Protein AF-A0A920FTU0-F1 (afdb_monomer_lite)

Structure (mmCIF, N/CA/C/O backbone):
data_AF-A0A920FTU0-F1
#
_entry.id   AF-A0A920FTU0-F1
#
loop_
_atom_site.group_PDB
_atom_site.id
_atom_site.type_symbol
_atom_site.label_atom_id
_atom_site.label_alt_id
_atom_site.label_comp_id
_atom_site.label_asym_id
_atom_site.label_entity_id
_atom_site.label_seq_id
_atom_site.pdbx_PDB_ins_code
_atom_site.Cartn_x
_atom_site.Cartn_y
_atom_site.Cartn_z
_atom_site.occupancy
_atom_site.B_iso_or_equiv
_atom_site.auth_seq_id
_atom_site.auth_comp_id
_atom_site.auth_asym_id
_atom_site.auth_atom_id
_atom_site.pdbx_PDB_model_num
ATOM 1 N N . MET A 1 1 ? -35.320 -1.377 -19.661 1.00 37.19 1 MET A N 1
ATOM 2 C CA . MET A 1 1 ? -34.404 -2.062 -18.727 1.00 37.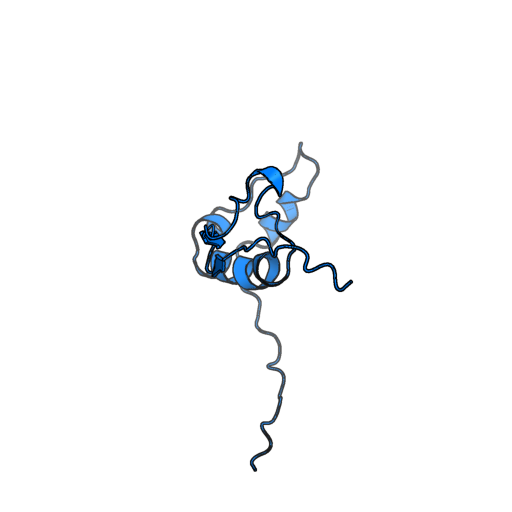19 1 MET A CA 1
ATOM 3 C C . MET A 1 1 ? -33.340 -2.707 -19.589 1.00 37.19 1 MET A C 1
ATOM 5 O O . MET A 1 1 ? -33.547 -3.789 -20.122 1.00 37.19 1 MET A O 1
ATOM 9 N N . GLU A 1 2 ? -32.307 -1.932 -19.890 1.00 34.22 2 GLU A N 1
ATOM 10 C CA . GLU A 1 2 ? -31.232 -2.330 -20.793 1.00 34.22 2 GLU A CA 1
ATOM 11 C C . GLU A 1 2 ? -30.329 -3.299 -20.029 1.00 34.22 2 GLU A C 1
ATOM 13 O O . GLU A 1 2 ? -29.897 -3.004 -18.913 1.00 34.22 2 GLU A O 1
ATOM 18 N N . LYS A 1 3 ? -30.154 -4.509 -20.564 1.00 35.97 3 LYS A N 1
ATOM 19 C CA . LYS A 1 3 ? -29.243 -5.492 -19.984 1.00 35.97 3 LYS A CA 1
ATOM 20 C C . LYS A 1 3 ? -27.836 -4.937 -20.160 1.00 35.97 3 LYS A C 1
ATOM 22 O O . L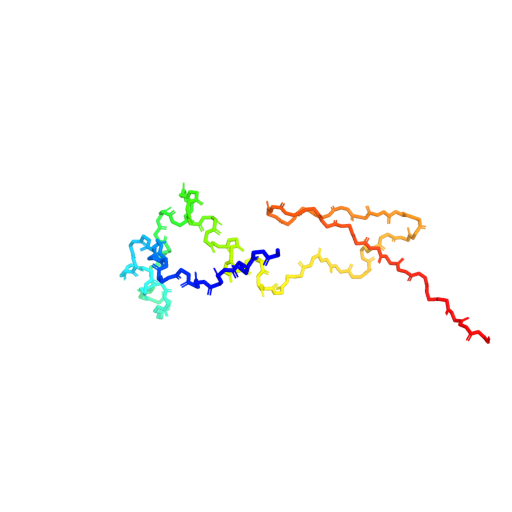YS A 1 3 ? -27.348 -4.868 -21.278 1.00 35.97 3 LYS A O 1
ATOM 27 N N . VAL A 1 4 ? -27.217 -4.528 -19.057 1.00 41.81 4 VAL A N 1
ATOM 28 C CA . VAL A 1 4 ? -25.790 -4.218 -19.028 1.00 41.81 4 VAL A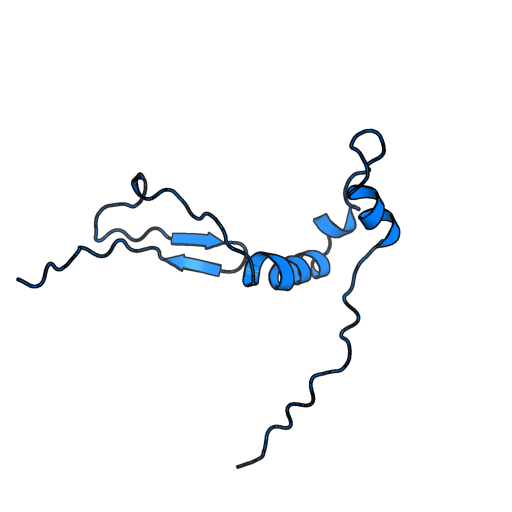 CA 1
ATOM 29 C C . VAL A 1 4 ? -25.062 -5.525 -19.309 1.00 41.81 4 VAL A C 1
ATOM 31 O O . VAL A 1 4 ? -25.030 -6.425 -18.467 1.00 41.81 4 VAL A O 1
ATOM 34 N N . ASP A 1 5 ? -24.555 -5.644 -20.530 1.00 37.88 5 ASP A N 1
ATOM 35 C CA . ASP A 1 5 ? -23.683 -6.728 -20.943 1.00 37.88 5 ASP A CA 1
ATOM 36 C C . ASP A 1 5 ? -22.413 -6.678 -20.087 1.00 37.88 5 ASP A C 1
ATOM 38 O O . ASP A 1 5 ? -21.542 -5.828 -20.262 1.00 37.88 5 ASP A O 1
ATOM 42 N N . LEU A 1 6 ? -22.308 -7.610 -19.134 1.00 46.62 6 LEU A N 1
ATOM 43 C CA . LEU A 1 6 ? -21.066 -7.932 -18.433 1.00 46.62 6 LEU A CA 1
ATOM 44 C C . LEU A 1 6 ? -20.145 -8.703 -19.394 1.00 46.62 6 LEU A C 1
ATOM 46 O O . LEU A 1 6 ? -19.780 -9.859 -19.161 1.00 46.62 6 LEU A O 1
ATOM 50 N N . GLN A 1 7 ? -19.753 -8.068 -20.496 1.00 40.16 7 GLN A N 1
ATOM 51 C CA . GLN A 1 7 ? -18.554 -8.485 -21.203 1.00 40.16 7 GLN A CA 1
ATOM 52 C C . GLN A 1 7 ? -17.373 -8.116 -20.306 1.00 40.16 7 GLN A C 1
ATOM 54 O O . GLN A 1 7 ? -16.883 -6.992 -20.315 1.00 40.16 7 GLN A O 1
ATOM 59 N N . ARG A 1 8 ? -16.980 -9.080 -19.461 1.00 47.66 8 ARG A N 1
ATOM 60 C CA . ARG A 1 8 ? -15.688 -9.121 -18.770 1.00 47.66 8 ARG A CA 1
ATOM 61 C C . ARG A 1 8 ? -14.625 -8.703 -19.778 1.00 47.66 8 ARG A C 1
ATOM 63 O O . ARG A 1 8 ? -14.378 -9.446 -20.729 1.00 47.66 8 ARG A O 1
ATOM 70 N N . SER A 1 9 ? -14.061 -7.513 -19.585 1.00 38.81 9 SER A N 1
ATOM 71 C CA . SER A 1 9 ? -12.964 -7.021 -20.401 1.00 38.81 9 SER A CA 1
ATOM 72 C C . SER A 1 9 ? -11.835 -8.041 -20.333 1.00 38.81 9 SER A C 1
ATOM 74 O O . SER A 1 9 ? -11.312 -8.413 -19.283 1.00 38.81 9 SER A O 1
ATOM 76 N N . THR A 1 10 ? -11.566 -8.581 -21.506 1.00 36.81 10 THR A N 1
ATOM 77 C CA . THR A 1 10 ? -10.434 -9.411 -21.865 1.00 36.81 10 THR A CA 1
ATOM 78 C C . THR A 1 10 ? -9.143 -8.746 -21.403 1.00 36.81 10 THR A C 1
ATOM 80 O O . THR A 1 10 ? -8.883 -7.632 -21.837 1.00 36.81 10 THR A O 1
ATOM 83 N N . HIS A 1 11 ? -8.373 -9.438 -20.556 1.00 43.62 11 HIS A N 1
ATOM 84 C CA . HIS A 1 11 ? -6.958 -9.179 -20.269 1.00 43.62 11 HIS A CA 1
ATOM 85 C C . HIS A 1 11 ? -6.568 -7.693 -20.251 1.00 43.62 11 HIS A C 1
ATOM 87 O O . HIS A 1 11 ? -6.045 -7.176 -21.234 1.00 43.62 11 HIS A O 1
ATOM 93 N N . GLU A 1 12 ? -6.755 -7.017 -19.115 1.00 48.34 12 GLU A N 1
ATOM 94 C CA . GLU A 1 12 ? -5.868 -5.889 -18.845 1.00 48.34 12 GLU A CA 1
ATOM 95 C C . GLU A 1 12 ? -4.455 -6.465 -18.750 1.00 48.34 12 GLU A C 1
ATOM 97 O O . GLU A 1 12 ? -4.167 -7.286 -17.872 1.00 48.34 12 GLU A O 1
ATOM 102 N N . ASP A 1 13 ? -3.602 -6.120 -19.713 1.00 54.84 13 ASP A N 1
ATOM 103 C CA . ASP A 1 13 ? -2.168 -6.347 -19.622 1.00 54.84 13 ASP A CA 1
ATOM 104 C C . ASP A 1 13 ? -1.685 -5.636 -18.357 1.00 54.84 13 ASP A C 1
ATOM 106 O O . ASP A 1 13 ? -1.421 -4.435 -18.364 1.00 54.84 13 ASP A O 1
ATOM 110 N N . LEU A 1 14 ? -1.636 -6.372 -17.244 1.00 64.44 14 LEU A N 1
ATOM 111 C CA . LEU A 1 14 ? -1.132 -5.876 -15.972 1.00 64.44 14 LEU A CA 1
ATOM 112 C C . LEU A 1 14 ? 0.246 -5.269 -16.235 1.00 64.44 14 LEU A C 1
ATOM 114 O O . LEU A 1 14 ? 1.193 -5.971 -16.607 1.00 64.44 14 LEU A O 1
ATOM 118 N N . PHE A 1 15 ? 0.342 -3.952 -16.076 1.00 75.38 15 PHE A N 1
ATOM 119 C CA . PHE A 1 15 ? 1.586 -3.226 -16.240 1.00 75.38 15 PHE A CA 1
ATOM 120 C C . PHE A 1 15 ? 2.562 -3.670 -15.146 1.00 75.38 15 PHE A C 1
ATOM 122 O O . PHE A 1 15 ? 2.450 -3.281 -13.987 1.00 75.38 15 PHE A O 1
ATOM 129 N N . ILE A 1 16 ? 3.515 -4.528 -15.515 1.00 82.75 16 ILE A N 1
ATOM 130 C CA . ILE A 1 16 ? 4.523 -5.080 -14.603 1.00 82.75 16 ILE A CA 1
ATOM 131 C C . ILE A 1 16 ? 5.903 -4.649 -15.114 1.00 8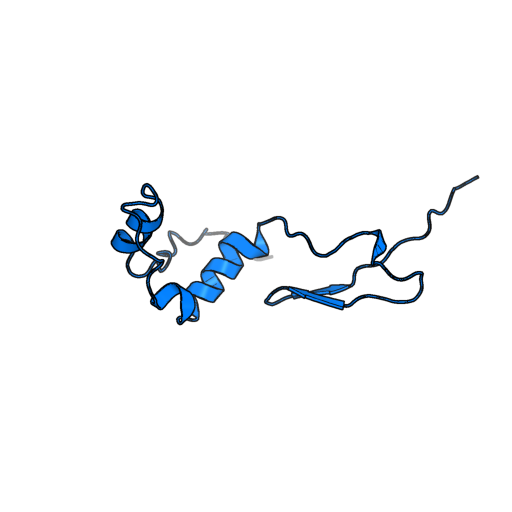2.75 16 ILE A C 1
ATOM 133 O O . ILE A 1 16 ? 6.507 -5.338 -15.949 1.00 82.75 16 ILE A O 1
ATOM 137 N N . PRO A 1 17 ? 6.427 -3.496 -14.659 1.00 87.75 17 PRO A N 1
ATOM 138 C CA . PRO A 1 17 ? 7.703 -2.992 -15.143 1.00 87.75 17 PRO A CA 1
ATOM 139 C C . PRO A 1 17 ? 8.838 -3.934 -14.733 1.00 87.75 17 PRO A C 1
ATOM 141 O O . PRO A 1 17 ? 8.884 -4.435 -13.614 1.00 87.75 17 PRO A O 1
ATOM 144 N N . LYS A 1 18 ? 9.797 -4.186 -15.630 1.00 89.25 18 LYS A N 1
ATOM 145 C CA . LYS A 1 18 ? 11.002 -4.989 -15.330 1.00 89.25 18 LYS A CA 1
ATOM 146 C C . LYS A 1 18 ? 10.716 -6.348 -14.662 1.00 89.25 18 LYS A C 1
ATOM 148 O O . LYS A 1 18 ? 11.455 -6.769 -13.774 1.00 89.25 18 LYS A O 1
ATOM 153 N N . ARG A 1 19 ? 9.683 -7.065 -15.120 1.00 88.50 19 ARG A N 1
ATOM 154 C CA . ARG A 1 19 ? 9.270 -8.376 -14.581 1.00 88.50 19 ARG A CA 1
ATOM 155 C C . ARG A 1 19 ? 10.430 -9.352 -14.322 1.00 88.50 19 ARG A C 1
ATOM 157 O O . ARG A 1 19 ? 10.510 -9.921 -13.244 1.00 88.50 19 ARG A O 1
ATOM 164 N N . HIS A 1 20 ? 11.355 -9.485 -15.274 1.00 88.69 20 HIS A N 1
ATOM 165 C CA . HIS A 1 20 ? 12.519 -10.374 -15.143 1.00 88.69 20 HIS A CA 1
ATOM 166 C C . HIS A 1 20 ? 13.407 -10.044 -13.929 1.00 88.69 20 HIS A C 1
ATOM 168 O O . HIS A 1 20 ? 14.003 -10.936 -13.336 1.00 88.69 20 HIS A O 1
ATOM 174 N N . GLN A 1 21 ? 13.506 -8.766 -13.545 1.00 91.69 21 GLN A N 1
ATOM 175 C CA . GLN A 1 21 ? 14.274 -8.344 -12.369 1.00 91.69 21 GLN A CA 1
ATOM 176 C C . GLN A 1 21 ? 13.501 -8.638 -11.085 1.00 91.69 21 GLN A C 1
ATOM 178 O O . GLN A 1 21 ? 14.105 -9.042 -10.097 1.00 91.69 21 GLN A O 1
ATOM 183 N N . LEU A 1 22 ? 12.172 -8.481 -11.119 1.00 90.56 22 LEU A N 1
ATOM 184 C CA . LEU A 1 22 ? 11.295 -8.770 -9.986 1.00 90.56 22 LEU A CA 1
ATOM 185 C C . LEU A 1 22 ? 11.320 -10.259 -9.606 1.00 90.56 22 LEU A C 1
ATOM 187 O O . LEU A 1 22 ? 11.360 -10.591 -8.425 1.00 90.56 22 LEU A O 1
ATOM 191 N N . GLU A 1 23 ? 11.354 -11.15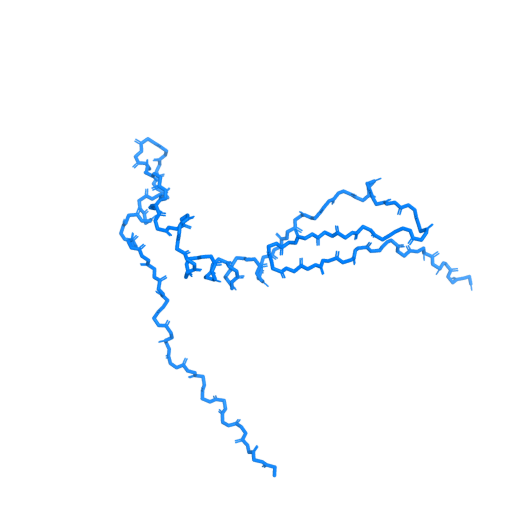8 -10.592 1.00 90.94 23 GLU A N 1
ATOM 192 C CA . GLU A 1 23 ? 11.464 -12.608 -10.361 1.00 90.94 23 GLU A CA 1
ATOM 193 C C . GLU A 1 23 ? 12.756 -12.974 -9.602 1.00 90.94 23 GLU A C 1
ATOM 195 O O . GLU A 1 23 ? 12.768 -13.889 -8.779 1.00 90.94 23 GLU A O 1
ATOM 200 N N . GLY A 1 24 ? 13.831 -12.201 -9.793 1.00 92.19 24 GLY A N 1
ATOM 201 C CA . GLY A 1 24 ? 15.082 -12.360 -9.052 1.00 92.19 24 GLY A CA 1
ATOM 202 C C . GLY A 1 24 ? 15.012 -11.938 -7.578 1.00 92.19 24 GLY A C 1
ATOM 203 O O . GLY A 1 24 ? 15.871 -12.340 -6.791 1.00 92.19 24 GLY A O 1
ATOM 204 N N . CYS A 1 25 ? 14.002 -11.165 -7.168 1.00 92.44 25 CYS A N 1
ATOM 205 C CA . CYS A 1 25 ? 13.850 -10.707 -5.781 1.00 92.44 25 CYS A CA 1
ATOM 206 C C . CYS A 1 25 ? 13.455 -11.837 -4.821 1.00 92.44 25 CYS A C 1
ATOM 208 O O . CYS A 1 25 ? 13.687 -11.727 -3.619 1.00 92.44 25 CYS A O 1
ATOM 210 N N . THR A 1 26 ? 12.875 -12.925 -5.335 1.00 93.19 26 THR A N 1
ATOM 211 C CA . THR A 1 26 ? 12.457 -14.087 -4.533 1.00 93.19 26 THR A CA 1
ATOM 212 C C . THR A 1 26 ? 13.524 -15.178 -4.419 1.00 93.19 26 THR A C 1
ATOM 214 O O . THR A 1 26 ? 13.275 -16.224 -3.821 1.00 93.19 26 THR A O 1
ATOM 217 N N . ASN A 1 27 ? 14.712 -14.956 -4.988 1.00 95.12 27 ASN A N 1
ATOM 218 C CA . ASN A 1 27 ? 15.844 -15.873 -4.871 1.00 95.12 27 ASN A CA 1
ATOM 219 C C . ASN A 1 27 ? 16.349 -15.981 -3.416 1.00 95.12 27 ASN A C 1
ATOM 221 O O . ASN A 1 27 ? 16.012 -15.149 -2.570 1.00 95.12 27 ASN A O 1
ATOM 225 N N . PRO A 1 28 ? 17.197 -16.978 -3.093 1.00 96.31 28 PRO A N 1
ATOM 226 C CA . PRO A 1 28 ? 17.872 -17.032 -1.799 1.00 96.31 28 PRO A CA 1
ATOM 227 C C . PRO A 1 28 ? 18.604 -15.722 -1.490 1.00 96.31 28 PRO A C 1
ATOM 229 O O . PRO A 1 28 ? 19.179 -15.113 -2.389 1.00 96.31 28 PRO A O 1
ATOM 232 N N . ILE A 1 29 ? 18.651 -15.321 -0.216 1.00 93.56 29 ILE A N 1
ATOM 233 C CA . ILE A 1 29 ? 19.131 -13.989 0.204 1.00 93.56 29 ILE A CA 1
ATOM 234 C C . ILE A 1 29 ? 20.534 -13.619 -0.314 1.00 93.56 29 ILE A C 1
ATOM 236 O O . ILE A 1 29 ? 20.814 -12.451 -0.542 1.00 93.56 29 ILE A O 1
ATOM 240 N N . HIS A 1 30 ? 21.406 -14.606 -0.553 1.00 95.75 30 HIS A N 1
ATOM 241 C CA . HIS A 1 30 ? 22.758 -14.401 -1.094 1.00 95.75 30 HIS A CA 1
ATOM 242 C C . HIS A 1 30 ? 22.798 -14.067 -2.597 1.00 95.75 30 HIS A C 1
ATOM 244 O O . HIS A 1 30 ? 23.843 -13.666 -3.101 1.00 95.75 30 HIS A O 1
ATOM 250 N N . GLN A 1 31 ? 21.694 -14.282 -3.313 1.00 94.38 31 GLN A N 1
ATOM 251 C CA . GLN A 1 31 ? 21.544 -14.089 -4.761 1.00 94.38 31 GLN A CA 1
ATOM 252 C C . GLN A 1 31 ? 20.389 -13.142 -5.108 1.00 94.38 31 GLN A C 1
ATOM 254 O O . GLN A 1 31 ? 20.253 -12.734 -6.258 1.00 94.38 31 GLN A O 1
ATOM 259 N N . ALA A 1 32 ? 19.530 -12.828 -4.137 1.00 94.44 32 ALA A N 1
ATOM 260 C CA . ALA A 1 32 ? 18.426 -11.909 -4.325 1.00 94.44 32 ALA A CA 1
ATOM 261 C C . ALA A 1 32 ? 18.936 -10.487 -4.572 1.00 94.44 32 ALA A C 1
ATOM 263 O O . ALA A 1 32 ? 19.903 -10.024 -3.962 1.00 94.44 32 ALA A O 1
ATOM 264 N N . HIS A 1 33 ? 18.227 -9.777 -5.440 1.00 89.81 33 HIS A N 1
ATOM 265 C CA . HIS A 1 33 ? 18.408 -8.348 -5.654 1.00 89.81 33 HIS A CA 1
ATOM 266 C C . HIS A 1 33 ? 17.199 -7.580 -5.121 1.00 89.81 33 HIS A C 1
ATOM 268 O O . HIS A 1 33 ? 16.110 -8.133 -4.962 1.00 89.81 33 HIS A O 1
ATOM 274 N N . GLY A 1 34 ? 17.398 -6.292 -4.835 1.00 91.44 34 GLY A N 1
ATOM 275 C CA . GLY A 1 34 ? 16.308 -5.408 -4.433 1.00 91.44 34 GLY A CA 1
ATOM 276 C C . GLY A 1 34 ? 15.249 -5.263 -5.527 1.00 91.44 34 GLY A C 1
ATOM 277 O O . GLY A 1 34 ? 15.521 -5.488 -6.708 1.00 91.44 34 GLY A O 1
ATOM 278 N N . ILE A 1 35 ? 14.046 -4.860 -5.120 1.00 94.50 35 ILE A N 1
ATOM 279 C CA . ILE A 1 35 ? 12.951 -4.568 -6.048 1.00 94.50 35 ILE A CA 1
ATOM 280 C C . ILE A 1 35 ? 13.380 -3.419 -6.983 1.00 94.50 35 ILE A C 1
ATOM 282 O O . ILE A 1 35 ? 14.020 -2.467 -6.522 1.00 94.50 35 ILE A O 1
ATOM 286 N N . PRO A 1 36 ? 13.051 -3.471 -8.288 1.00 94.12 36 PRO A N 1
ATOM 287 C CA . PRO A 1 36 ? 13.393 -2.398 -9.215 1.00 94.12 36 PRO A CA 1
ATOM 288 C C . PRO A 1 36 ? 12.822 -1.035 -8.796 1.00 94.12 36 PRO A C 1
ATOM 290 O O . PRO A 1 36 ? 11.711 -0.940 -8.279 1.00 94.12 36 PRO A O 1
ATOM 293 N N . ASN A 1 37 ? 13.564 0.040 -9.076 1.00 93.75 37 ASN A N 1
ATOM 294 C CA . ASN A 1 37 ? 13.232 1.400 -8.629 1.00 93.75 37 ASN A CA 1
ATOM 295 C C . ASN A 1 37 ? 11.838 1.893 -9.073 1.00 93.75 37 ASN A C 1
ATOM 297 O O . ASN A 1 37 ? 11.211 2.724 -8.416 1.00 93.75 37 ASN A O 1
ATOM 301 N N . GLU A 1 38 ? 11.341 1.390 -10.197 1.00 92.75 38 GLU A N 1
ATOM 302 C CA . GLU A 1 38 ? 10.031 1.721 -10.750 1.00 92.75 38 GLU A CA 1
ATOM 303 C C . GLU A 1 38 ? 8.884 1.380 -9.791 1.00 92.75 38 GLU A C 1
ATOM 305 O O . GLU A 1 38 ? 7.913 2.128 -9.726 1.00 92.75 38 GLU A O 1
ATOM 310 N N . TYR A 1 39 ? 9.013 0.317 -8.994 1.00 92.69 39 TYR A N 1
ATOM 311 C CA . TYR A 1 39 ? 7.988 -0.070 -8.019 1.00 92.69 39 TYR A CA 1
ATOM 312 C C . TYR A 1 39 ? 7.888 0.904 -6.839 1.00 92.69 39 TYR A C 1
ATOM 314 O O . TYR A 1 39 ? 6.858 0.953 -6.183 1.00 92.69 39 TYR A O 1
ATOM 322 N N . TYR A 1 40 ? 8.916 1.724 -6.600 1.00 92.12 40 TYR A N 1
ATOM 323 C CA . TYR A 1 40 ? 8.903 2.746 -5.548 1.00 92.12 40 TYR A CA 1
ATOM 324 C C . TYR A 1 40 ? 8.496 4.137 -6.045 1.00 92.12 40 TYR A C 1
ATOM 326 O O . TYR A 1 40 ? 8.218 5.018 -5.235 1.00 92.12 40 TYR A O 1
ATOM 334 N N . THR A 1 41 ? 8.533 4.378 -7.360 1.00 92.88 41 THR A N 1
ATOM 335 C CA . THR A 1 41 ? 8.484 5.742 -7.922 1.00 92.88 41 THR A CA 1
ATOM 336 C C . THR A 1 41 ? 7.395 5.967 -8.962 1.00 92.88 41 THR A C 1
ATOM 338 O O . THR A 1 41 ? 7.164 7.117 -9.340 1.00 92.88 41 THR A O 1
ATOM 341 N N . ARG A 1 42 ? 6.756 4.910 -9.472 1.00 93.12 42 ARG A N 1
ATOM 342 C CA . ARG A 1 42 ? 5.717 5.010 -10.504 1.00 93.12 42 ARG A CA 1
ATOM 343 C C . ARG A 1 42 ? 4.333 4.873 -9.891 1.00 93.12 42 ARG A C 1
ATOM 345 O O . ARG A 1 42 ? 4.098 3.985 -9.076 1.00 93.12 42 ARG A O 1
ATOM 352 N N . SER A 1 43 ? 3.434 5.770 -10.282 1.00 91.00 43 SER A N 1
ATOM 353 C CA . SER A 1 43 ? 2.060 5.815 -9.775 1.00 91.00 43 SER A CA 1
ATOM 354 C C . SER A 1 43 ? 1.276 4.568 -10.174 1.00 91.00 43 SER A C 1
ATOM 356 O O . SER A 1 43 ? 0.517 4.044 -9.371 1.00 91.00 43 SER A O 1
ATOM 358 N N . GLU A 1 44 ? 1.549 4.027 -11.356 1.00 91.56 44 GLU A N 1
ATOM 359 C CA . GLU A 1 44 ? 0.953 2.799 -11.880 1.00 91.56 44 GLU A CA 1
ATOM 360 C C . GLU A 1 44 ? 1.265 1.592 -10.977 1.00 91.56 44 GLU A C 1
ATOM 362 O O . GLU A 1 44 ? 0.414 0.736 -10.743 1.00 91.56 44 GLU A O 1
ATOM 367 N N . CYS A 1 45 ? 2.474 1.544 -10.403 1.00 90.69 45 CYS A N 1
ATOM 368 C CA . CYS A 1 45 ? 2.848 0.508 -9.440 1.00 90.69 45 CYS A CA 1
ATOM 369 C C . CYS A 1 45 ? 2.078 0.659 -8.123 1.00 90.69 45 CYS A C 1
ATOM 371 O O . CYS A 1 45 ? 1.619 -0.336 -7.569 1.00 90.69 45 CYS A O 1
ATOM 373 N N . PHE A 1 46 ? 1.905 1.894 -7.644 1.00 89.19 46 PHE A N 1
ATOM 374 C CA . PHE A 1 46 ? 1.124 2.185 -6.441 1.00 89.19 46 PHE A CA 1
ATOM 375 C C . PHE A 1 46 ? -0.357 1.813 -6.614 1.00 89.19 46 PHE A C 1
ATOM 377 O O . PHE A 1 46 ? -0.958 1.215 -5.721 1.00 89.19 46 PHE A O 1
ATOM 384 N N . GLU A 1 47 ? -0.944 2.121 -7.771 1.00 88.94 47 GLU A N 1
ATOM 385 C CA . GLU A 1 47 ? -2.322 1.747 -8.109 1.00 88.94 47 GLU A CA 1
ATOM 386 C C . GLU A 1 47 ? -2.485 0.222 -8.152 1.00 88.94 47 GLU A C 1
ATOM 388 O O . GLU A 1 47 ? -3.382 -0.323 -7.501 1.00 88.94 47 GLU A O 1
ATOM 393 N N . MET A 1 48 ? -1.556 -0.479 -8.808 1.00 88.81 48 MET A N 1
ATOM 394 C CA . MET A 1 48 ? -1.528 -1.941 -8.843 1.00 88.81 48 MET A CA 1
ATOM 395 C C . MET A 1 48 ? -1.435 -2.554 -7.433 1.00 88.81 48 MET A C 1
ATOM 397 O O . MET A 1 48 ? -2.177 -3.497 -7.135 1.00 88.81 48 MET A O 1
ATOM 401 N N . GLU A 1 49 ? -0.558 -2.043 -6.558 1.00 87.81 49 GLU A N 1
ATOM 402 C CA . GLU A 1 49 ? -0.472 -2.483 -5.157 1.00 87.81 49 GLU A CA 1
ATOM 403 C C . GLU A 1 49 ? -1.789 -2.233 -4.412 1.00 87.81 49 GLU A C 1
ATOM 405 O O . GLU A 1 49 ? -2.264 -3.103 -3.673 1.00 87.81 49 GLU A O 1
ATOM 410 N N . GLY A 1 50 ? -2.412 -1.076 -4.644 1.00 86.62 50 GLY A N 1
ATOM 411 C CA . GLY A 1 50 ? -3.742 -0.744 -4.144 1.00 86.62 50 GLY A CA 1
ATOM 412 C C . GLY A 1 50 ? -4.765 -1.827 -4.482 1.00 86.62 50 GLY A C 1
ATOM 413 O O . GLY A 1 50 ? -5.407 -2.385 -3.592 1.00 86.62 50 GLY A O 1
ATOM 414 N N . GLU A 1 51 ? -4.882 -2.178 -5.759 1.00 86.38 51 GLU A N 1
ATOM 415 C CA . GLU A 1 51 ? -5.875 -3.138 -6.250 1.00 86.38 51 GLU A CA 1
ATOM 416 C C . GLU A 1 51 ? -5.626 -4.588 -5.823 1.00 86.38 51 GLU A C 1
ATOM 418 O O . GLU A 1 51 ? -6.577 -5.339 -5.562 1.00 86.38 51 GLU A O 1
ATOM 423 N N . HIS A 1 52 ? -4.363 -5.009 -5.786 1.00 85.50 52 HIS A N 1
ATOM 424 C CA . HIS A 1 52 ? -4.006 -6.421 -5.637 1.00 85.50 52 HIS A CA 1
ATOM 425 C C . HIS A 1 52 ? -3.619 -6.798 -4.213 1.00 85.50 52 HIS A C 1
ATOM 427 O O . HIS A 1 52 ? -3.916 -7.917 -3.790 1.00 85.50 52 HIS A O 1
ATOM 433 N N . LEU A 1 53 ? -2.998 -5.881 -3.471 1.00 86.50 53 LEU A N 1
ATOM 434 C CA . LEU A 1 53 ? -2.533 -6.122 -2.111 1.00 86.50 53 LEU A CA 1
ATOM 435 C C . LEU A 1 53 ? -3.448 -5.437 -1.095 1.00 86.50 53 LEU A C 1
ATOM 437 O O . LEU A 1 53 ? -4.033 -6.109 -0.245 1.00 86.50 53 LEU A O 1
ATOM 441 N N . PHE A 1 54 ? -3.621 -4.120 -1.192 1.00 85.56 54 PHE A N 1
ATOM 442 C CA . PHE A 1 54 ? -4.270 -3.342 -0.132 1.00 85.56 54 PHE A CA 1
ATOM 443 C C . PHE A 1 54 ? -5.796 -3.467 -0.099 1.00 85.56 54 PHE A C 1
ATOM 445 O O . PHE A 1 54 ? -6.379 -3.548 0.980 1.00 85.56 54 PHE A O 1
ATOM 452 N N . ASN A 1 55 ? -6.449 -3.586 -1.253 1.00 84.19 55 ASN A N 1
ATOM 453 C CA . ASN A 1 55 ? -7.905 -3.739 -1.328 1.00 84.19 55 ASN A CA 1
ATOM 454 C C . ASN A 1 55 ? -8.388 -5.174 -1.054 1.00 84.19 55 ASN A C 1
ATOM 456 O O . ASN A 1 55 ? -9.574 -5.383 -0.798 1.00 84.19 55 ASN A O 1
ATOM 460 N N . LYS A 1 56 ? -7.496 -6.169 -1.131 1.00 85.94 56 LYS A N 1
ATOM 461 C CA . LYS A 1 56 ? -7.836 -7.601 -1.010 1.00 85.94 56 LYS A CA 1
ATOM 462 C C . LYS A 1 56 ? -7.215 -8.277 0.216 1.00 85.94 56 LYS A C 1
ATOM 464 O O . LYS A 1 56 ? -7.636 -9.373 0.582 1.00 85.94 56 LYS A O 1
ATOM 469 N N . GLY A 1 57 ? -6.211 -7.656 0.831 1.00 84.44 57 GLY A N 1
ATOM 470 C CA . GLY A 1 57 ? -5.477 -8.202 1.967 1.00 84.44 57 GLY A CA 1
ATOM 471 C C . GLY A 1 57 ? -6.111 -7.911 3.327 1.00 84.44 57 GLY A C 1
ATOM 472 O O . GLY A 1 57 ? -6.947 -7.023 3.489 1.00 84.44 57 GLY A O 1
ATOM 473 N N . TRP A 1 58 ? -5.657 -8.656 4.334 1.00 87.94 58 TRP A N 1
ATOM 474 C CA . TRP A 1 58 ? -5.924 -8.358 5.739 1.00 87.94 58 TRP A CA 1
ATOM 475 C C . TRP A 1 58 ? -4.801 -7.500 6.313 1.00 87.94 58 TRP A C 1
ATOM 477 O O . TRP A 1 58 ? -3.629 -7.860 6.208 1.00 87.94 58 TRP A O 1
ATOM 487 N N . PHE A 1 59 ? -5.165 -6.402 6.978 1.00 86.25 59 PHE A N 1
ATOM 488 C CA . PHE A 1 59 ? -4.210 -5.467 7.571 1.00 86.25 59 PHE A CA 1
ATOM 489 C C . PHE A 1 59 ? -4.456 -5.306 9.064 1.00 86.25 59 PHE A C 1
ATOM 491 O O . PHE A 1 59 ? -5.584 -5.095 9.515 1.00 86.25 59 PHE A O 1
ATOM 498 N N . ALA A 1 60 ? -3.378 -5.378 9.841 1.00 87.56 60 ALA A N 1
ATOM 499 C CA . ALA A 1 60 ? -3.413 -5.017 11.247 1.00 87.56 60 ALA A CA 1
ATOM 500 C C . ALA A 1 60 ? -3.487 -3.487 11.367 1.00 87.56 60 ALA A C 1
ATOM 502 O O . ALA A 1 60 ? -2.572 -2.784 10.950 1.00 87.56 60 ALA A O 1
ATOM 503 N N . VAL A 1 61 ? -4.579 -2.974 11.939 1.00 84.31 61 VAL A N 1
ATOM 504 C CA . VAL A 1 61 ? -4.822 -1.524 12.075 1.00 84.31 61 VAL A CA 1
ATOM 505 C C . VAL A 1 61 ? -4.450 -0.965 13.455 1.00 84.31 61 VAL A C 1
ATOM 507 O O . VAL A 1 61 ? -4.308 0.241 13.614 1.00 84.31 61 VAL A O 1
ATOM 510 N N . GLY A 1 62 ? -4.284 -1.822 14.464 1.00 83.75 62 GLY A N 1
ATOM 511 C CA . GLY A 1 62 ? -3.918 -1.427 15.826 1.00 83.75 62 GLY A CA 1
ATOM 512 C C . GLY A 1 62 ? -4.273 -2.496 16.858 1.00 83.75 62 GLY A C 1
ATOM 513 O O . GLY A 1 62 ? -4.879 -3.518 16.523 1.00 83.75 62 GLY A O 1
ATOM 514 N N . PHE A 1 63 ? -3.914 -2.266 18.123 1.00 84.31 63 PHE A N 1
ATOM 515 C CA . PHE A 1 63 ? -4.273 -3.164 19.221 1.00 84.31 63 PHE A CA 1
ATOM 516 C C . PHE A 1 63 ? -5.562 -2.722 19.914 1.00 84.31 63 PHE A C 1
ATOM 518 O O . PHE A 1 63 ? -5.813 -1.538 20.120 1.00 84.31 63 PHE A O 1
ATOM 525 N N . VAL A 1 64 ? -6.353 -3.694 20.377 1.00 81.88 64 VAL A N 1
ATOM 526 C CA . VAL A 1 64 ? -7.623 -3.438 21.083 1.00 81.88 64 VAL A CA 1
ATOM 527 C C . VAL A 1 64 ? -7.439 -2.586 22.343 1.00 81.88 64 VAL A C 1
ATOM 529 O O . VAL A 1 64 ? -8.304 -1.778 22.669 1.00 81.88 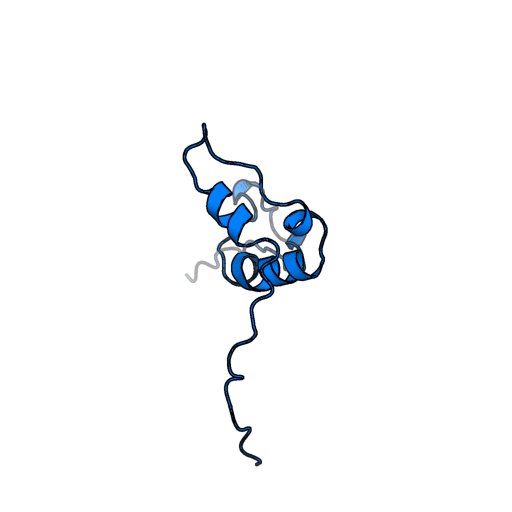64 VAL A O 1
ATOM 532 N N . LYS A 1 65 ? -6.314 -2.743 23.046 1.00 81.62 65 LYS A N 1
ATOM 533 C CA . LYS A 1 65 ? -5.997 -1.969 24.256 1.00 81.62 65 LYS A CA 1
ATOM 534 C C . LYS A 1 65 ? -5.792 -0.472 23.985 1.00 81.62 65 LYS A C 1
ATOM 536 O O . LYS A 1 65 ? -5.987 0.322 24.896 1.00 81.62 65 LYS A O 1
ATOM 541 N N . ASP A 1 66 ? -5.435 -0.114 22.751 1.00 82.44 66 ASP A N 1
ATOM 542 C CA . ASP A 1 66 ? -5.179 1.267 22.339 1.00 82.44 66 ASP A CA 1
ATOM 543 C C . ASP A 1 66 ? -6.462 1.947 21.827 1.00 82.44 66 ASP A C 1
ATOM 545 O O . ASP A 1 66 ? -6.464 3.150 21.563 1.00 82.44 66 ASP A O 1
ATOM 549 N N . LEU A 1 67 ? -7.578 1.205 21.702 1.00 80.50 67 LEU A N 1
ATOM 550 C CA . LEU A 1 67 ? -8.862 1.817 21.382 1.00 80.50 67 LEU A CA 1
ATOM 551 C C . LEU A 1 67 ? -9.350 2.655 22.570 1.00 80.50 67 LEU A C 1
ATOM 553 O O . LEU A 1 67 ? -9.571 2.109 23.659 1.00 80.50 67 LEU A O 1
ATOM 557 N N . PRO A 1 68 ? -9.599 3.958 22.365 1.00 78.31 68 PRO A N 1
ATOM 558 C CA . PRO A 1 68 ? -10.108 4.804 23.423 1.00 78.31 68 PRO A CA 1
ATOM 559 C C . PRO A 1 68 ? -11.517 4.359 23.831 1.00 78.31 68 PRO A C 1
ATOM 561 O O . PRO A 1 68 ? -12.268 3.752 23.058 1.00 78.31 68 PRO A O 1
ATOM 564 N N . GLN A 1 69 ? -11.885 4.658 25.076 1.00 73.56 69 GLN A N 1
ATOM 565 C CA . GLN A 1 69 ? -13.244 4.400 25.537 1.00 73.56 69 GLN A CA 1
ATOM 566 C C . GLN A 1 69 ? -14.234 5.298 24.773 1.00 73.56 69 GLN A C 1
ATOM 568 O O . GLN A 1 69 ? -13.886 6.428 24.408 1.00 73.56 69 GLN A O 1
ATOM 573 N N . PRO A 1 70 ? -15.467 4.821 24.513 1.00 70.31 70 PRO A N 1
ATOM 574 C CA . PRO A 1 70 ? -16.500 5.647 23.897 1.00 70.31 70 PRO A CA 1
ATOM 575 C C . PRO A 1 70 ? -16.642 6.996 24.626 1.00 70.31 70 PRO A C 1
ATOM 577 O O . PRO A 1 70 ? -16.563 7.013 25.855 1.00 70.31 70 PRO A O 1
ATOM 580 N N . PRO A 1 71 ? -16.866 8.117 23.910 1.00 62.34 71 PRO A N 1
ATOM 581 C CA . PRO A 1 71 ? -17.286 8.216 22.507 1.00 62.34 71 PRO A CA 1
ATOM 582 C C . PRO A 1 71 ? -16.153 8.464 21.490 1.00 62.34 71 PRO A C 1
ATOM 584 O O . PRO A 1 71 ? -16.447 8.770 20.334 1.00 62.34 71 PRO A O 1
ATOM 587 N N . VAL A 1 72 ? -14.877 8.380 21.880 1.00 68.94 72 VAL A N 1
ATOM 588 C CA . VAL A 1 72 ? -13.757 8.776 21.005 1.00 68.94 72 VAL A CA 1
ATOM 589 C C . VAL A 1 72 ? -13.588 7.794 19.841 1.00 68.94 72 VAL A C 1
ATOM 591 O O . VAL A 1 72 ? -13.609 6.578 20.023 1.00 68.94 72 VAL A O 1
ATOM 594 N N . LEU A 1 73 ? -13.422 8.339 18.633 1.00 74.00 73 LEU A N 1
ATOM 595 C CA . LEU A 1 73 ? -13.354 7.587 17.382 1.00 74.00 73 LEU A CA 1
ATOM 596 C C . LEU A 1 73 ? -11.965 7.738 16.749 1.00 74.00 73 LEU A C 1
ATOM 598 O O . LEU A 1 73 ? -11.715 8.769 16.116 1.00 74.00 73 LEU A O 1
ATOM 602 N N . PRO A 1 74 ? -11.054 6.762 16.898 1.00 75.62 74 PRO A N 1
ATOM 603 C CA . PRO A 1 74 ? -9.785 6.801 16.189 1.00 75.62 74 PRO A CA 1
ATOM 604 C C . PRO A 1 74 ? -10.030 6.779 14.675 1.00 75.62 74 PRO A C 1
ATOM 606 O O . PRO A 1 74 ? -10.793 5.955 14.161 1.00 75.62 74 PRO A O 1
ATOM 609 N N . LYS A 1 75 ? -9.376 7.711 13.975 1.00 76.00 75 LYS A N 1
ATOM 610 C CA . LYS A 1 75 ? -9.317 7.761 12.513 1.00 76.00 75 LYS A CA 1
ATOM 611 C C . LYS A 1 75 ? -7.980 7.184 12.079 1.00 76.00 75 LYS A C 1
ATOM 613 O O . LYS A 1 75 ? -6.939 7.687 12.491 1.00 76.00 75 LYS A O 1
ATOM 618 N N . ILE A 1 76 ? -8.021 6.148 11.259 1.00 79.12 76 ILE A N 1
ATOM 619 C CA . ILE A 1 76 ? -6.832 5.493 10.717 1.00 79.12 76 ILE A CA 1
ATOM 620 C C . ILE A 1 76 ? -6.818 5.765 9.219 1.00 79.12 76 ILE A C 1
ATOM 622 O O . ILE A 1 76 ? -7.816 5.519 8.545 1.00 79.12 76 ILE A O 1
ATOM 626 N N . PHE A 1 77 ? -5.714 6.304 8.708 1.00 78.38 77 PHE A N 1
ATOM 627 C CA . PHE A 1 77 ? -5.517 6.478 7.274 1.00 78.38 77 PHE A CA 1
ATOM 628 C C . PHE A 1 77 ? -4.732 5.284 6.734 1.00 78.38 77 PHE A C 1
ATOM 630 O O . PHE A 1 77 ? -3.570 5.095 7.088 1.00 78.38 77 PHE A O 1
ATOM 637 N N . LEU A 1 78 ? -5.385 4.470 5.910 1.00 78.81 78 LEU A N 1
ATOM 638 C CA . LEU A 1 78 ? -4.796 3.325 5.235 1.00 78.81 78 LEU A CA 1
ATOM 639 C C . LEU A 1 78 ? -4.705 3.632 3.739 1.00 78.81 78 LEU A C 1
ATOM 641 O O . LEU A 1 78 ? -5.636 3.343 2.995 1.00 78.81 78 LEU A O 1
ATOM 645 N N . ILE A 1 79 ? -3.571 4.206 3.328 1.00 75.50 79 ILE A N 1
ATOM 646 C CA . ILE A 1 79 ? -3.136 4.433 1.935 1.00 75.50 79 ILE A CA 1
ATOM 647 C C . ILE A 1 79 ? -4.059 5.351 1.129 1.00 75.50 79 ILE A C 1
ATOM 649 O O . ILE A 1 79 ? -3.675 6.472 0.816 1.00 75.50 79 ILE A O 1
ATOM 653 N N . THR A 1 80 ? -5.268 4.903 0.811 1.00 69.50 80 THR A N 1
ATOM 654 C CA . THR A 1 80 ? -6.311 5.687 0.134 1.00 69.50 80 THR A CA 1
ATOM 655 C C . THR A 1 80 ? -7.607 5.779 0.944 1.00 69.50 80 THR A C 1
ATOM 657 O O . THR A 1 80 ? -8.503 6.540 0.581 1.00 69.50 80 THR A O 1
ATOM 660 N N . LEU A 1 81 ? -7.724 5.048 2.057 1.00 79.06 81 LEU A N 1
ATOM 661 C CA . LEU A 1 81 ? -8.960 4.906 2.819 1.00 79.06 81 LEU A CA 1
ATOM 662 C C . LEU A 1 81 ? -8.841 5.474 4.235 1.00 79.06 81 LEU A C 1
ATOM 664 O O . LEU A 1 81 ? -7.929 5.143 4.989 1.00 79.06 81 LEU A O 1
ATOM 668 N N . PHE A 1 82 ? -9.830 6.267 4.643 1.00 82.38 82 PHE A N 1
ATOM 669 C CA . PHE A 1 82 ? -10.023 6.622 6.046 1.00 82.38 82 PHE A CA 1
ATOM 670 C C . PHE A 1 82 ? -10.950 5.616 6.726 1.00 82.38 82 PHE A C 1
ATOM 672 O O . PHE A 1 82 ? -12.118 5.479 6.364 1.00 82.38 82 PHE A O 1
ATOM 679 N N . LEU A 1 83 ? -10.441 4.952 7.758 1.00 82.06 83 LEU A N 1
ATOM 680 C CA . LEU A 1 83 ? -11.189 4.033 8.602 1.00 82.06 83 LEU A CA 1
ATOM 681 C C . LEU A 1 83 ? -11.548 4.709 9.924 1.00 82.06 83 LEU A C 1
ATOM 683 O O . LEU A 1 83 ? -10.708 5.330 10.577 1.00 82.06 83 LEU A O 1
ATOM 687 N N . VAL A 1 84 ? -12.801 4.544 10.344 1.00 82.06 84 VAL A N 1
ATOM 688 C CA . VAL A 1 84 ? -13.256 4.892 11.692 1.00 82.06 84 VAL A CA 1
ATOM 689 C C . VAL A 1 84 ? -13.495 3.599 12.453 1.00 82.06 84 VAL A C 1
ATOM 691 O O . VAL A 1 84 ? -14.431 2.861 12.144 1.00 82.06 84 VAL A O 1
ATOM 694 N N . VAL A 1 85 ? -12.673 3.333 13.467 1.00 81.56 85 VAL A N 1
ATOM 695 C CA . VAL A 1 85 ? -12.810 2.126 14.291 1.00 81.56 85 VAL A CA 1
ATOM 696 C C . VAL A 1 85 ? -13.552 2.484 15.573 1.00 81.56 85 VAL A C 1
ATOM 698 O O . VAL A 1 85 ? -13.169 3.414 16.277 1.00 81.56 85 VAL A O 1
ATOM 701 N N . LYS A 1 86 ? -14.633 1.763 15.890 1.00 76.88 86 LYS A N 1
ATOM 702 C CA . LYS A 1 86 ? -15.410 1.983 17.119 1.00 76.88 86 LYS A CA 1
ATOM 703 C C . LYS A 1 86 ? -15.446 0.726 17.966 1.00 76.88 86 LYS A C 1
ATOM 705 O O . LYS A 1 86 ? -15.773 -0.348 17.468 1.00 76.88 86 LYS A O 1
ATOM 710 N N . ARG A 1 87 ? -15.232 0.881 19.271 1.00 73.88 87 ARG A N 1
ATOM 711 C CA . ARG A 1 87 ? -15.586 -0.155 20.242 1.00 73.88 87 ARG A CA 1
ATOM 712 C C . ARG A 1 87 ? -17.074 -0.036 20.575 1.00 73.88 87 ARG A C 1
ATOM 714 O O . ARG A 1 87 ? -17.488 0.953 21.177 1.00 73.88 87 ARG A O 1
ATOM 721 N N . LYS A 1 88 ? -17.881 -1.034 20.204 1.00 74.69 88 LYS A N 1
ATOM 722 C CA . LYS A 1 88 ? -19.269 -1.130 20.680 1.00 74.69 88 LYS A CA 1
ATOM 723 C C . LYS A 1 88 ? -19.263 -1.618 22.134 1.00 74.69 88 LYS A C 1
ATOM 725 O O . LYS A 1 88 ? -18.500 -2.519 22.479 1.00 74.69 88 LYS A O 1
ATOM 730 N N . LYS A 1 89 ? -20.088 -1.012 22.993 1.00 71.94 89 LYS A N 1
ATOM 731 C CA . LYS A 1 89 ? -20.366 -1.546 24.333 1.00 71.94 89 LYS A CA 1
ATOM 732 C C . LYS A 1 89 ? -21.269 -2.770 24.164 1.00 71.94 89 LYS A C 1
ATOM 734 O O . LYS A 1 89 ? -22.267 -2.676 23.456 1.00 71.94 89 LYS A O 1
ATOM 739 N N . ASP A 1 90 ? -20.908 -3.896 24.774 1.00 66.19 90 ASP A N 1
ATOM 740 C CA . ASP A 1 90 ? -21.757 -5.088 24.771 1.00 66.19 90 ASP A CA 1
ATOM 741 C C . ASP A 1 90 ? -23.078 -4.762 25.478 1.00 66.19 90 ASP A C 1
ATOM 743 O O . ASP A 1 90 ? -23.118 -4.530 26.689 1.00 66.19 90 ASP A O 1
ATOM 747 N N . GLU A 1 91 ? -24.164 -4.702 24.715 1.00 59.28 91 GLU A N 1
ATOM 748 C CA . GLU A 1 91 ? -25.514 -4.678 25.259 1.00 59.28 91 GLU A CA 1
ATOM 749 C C . GLU A 1 91 ? -25.860 -6.120 25.622 1.00 59.28 91 GLU A C 1
ATOM 751 O O . GLU A 1 91 ? -26.382 -6.873 24.799 1.00 59.28 91 GLU A O 1
ATOM 756 N N . LYS A 1 92 ? -25.525 -6.539 26.847 1.00 48.50 92 LYS A N 1
ATOM 757 C CA . LYS A 1 92 ? -26.071 -7.784 27.390 1.00 48.50 92 LYS A CA 1
ATOM 758 C C . LYS A 1 92 ? -27.592 -7.628 27.439 1.00 48.50 92 LYS A C 1
ATOM 760 O O . LYS A 1 92 ? -28.102 -6.937 28.317 1.00 48.50 92 LYS A O 1
ATOM 765 N N . LYS A 1 93 ? -28.304 -8.228 26.481 1.00 44.94 93 LYS A N 1
ATOM 766 C CA . LYS A 1 93 ? -29.746 -8.449 26.602 1.00 44.94 93 LYS A CA 1
ATOM 767 C C . LYS A 1 93 ? -29.944 -9.420 27.766 1.00 44.94 93 LYS A C 1
ATOM 769 O O . LYS A 1 93 ? -29.521 -10.570 27.671 1.00 44.94 93 LYS A O 1
ATOM 774 N N . ILE A 1 94 ? -30.461 -8.889 28.871 1.00 40.84 94 ILE A N 1
ATOM 775 C CA . ILE A 1 94 ? -30.992 -9.650 30.008 1.00 40.84 94 ILE A CA 1
ATOM 776 C C . ILE A 1 94 ? -32.338 -10.229 29.582 1.00 40.84 94 ILE A C 1
ATOM 778 O O . ILE A 1 94 ? -33.085 -9.485 28.904 1.00 40.84 94 ILE A O 1
#

pLDDT: mean 77.09, std 17.69, range [34.22, 96.31]

Secondary structure (DSSP, 8-state):
----------------TTHHHHHGGGS-TTT--PPPTHHHH-HHHHHHHIIIIITTS------GGGSPPTT---EEEETTEEEE----------

Foldseek 3Di:
DDPPPPPPDDDPPQPDPPVVLQVQQPDPPVRHDDDDPCCVPPVSNVVVCCVPPVVPHDDDQDDPVPADDPPDWDWGDDSPDTDTDDDDDDPPPD

Radius of gyration: 21.11 Å; chains: 1; bounding box: 57×26×52 Å

Sequence (94 aa):
MEKVDLQRSTHEDLFIPKRHQLEGCTNPIHQAHGIPNEYYTRSECFEMEGEHLFNKGWFAVGFVKDLPQPPVLPKIFLITLFLVVKRKKDEKKI